Protein AF-A0A916F715-F1 (afdb_monomer_lite)

Foldseek 3Di:
DVVVVVVVVLCCQLVPVDDDPDPVVSVVSVVVD

Radius of gyration: 10.28 Å; chains: 1; bounding box: 27×17×17 Å

Secondary structure (DSSP, 8-state):
-HHHHHHHHHHHHHSTT---SSHHHHHHHHH--

Structure (mmCIF, N/CA/C/O backbone):
data_AF-A0A916F715-F1
#
_entry.id   AF-A0A916F715-F1
#
loop_
_atom_site.group_PDB
_atom_site.id
_atom_site.type_symbol
_atom_site.label_atom_id
_atom_site.label_alt_id
_atom_site.label_comp_id
_atom_site.label_asym_id
_atom_site.label_entity_id
_atom_site.label_seq_id
_atom_site.pdbx_PDB_ins_code
_atom_site.Cartn_x
_atom_site.Cartn_y
_atom_site.Cartn_z
_atom_site.occupancy
_atom_site.B_iso_or_equiv
_atom_site.auth_seq_id
_atom_site.auth_comp_id
_atom_site.auth_asym_id
_atom_site.auth_atom_id
_atom_site.pdbx_PDB_model_num
ATOM 1 N N . ASN A 1 1 ? 17.343 0.981 -8.628 1.00 78.50 1 ASN A N 1
ATOM 2 C CA . ASN A 1 1 ? 16.495 -0.093 -8.072 1.00 78.50 1 ASN A CA 1
ATOM 3 C C . ASN A 1 1 ? 15.100 -0.041 -8.677 1.00 78.50 1 ASN A C 1
ATOM 5 O O . ASN A 1 1 ? 14.420 0.964 -8.515 1.00 78.50 1 ASN A O 1
ATOM 9 N N . LEU A 1 2 ? 14.6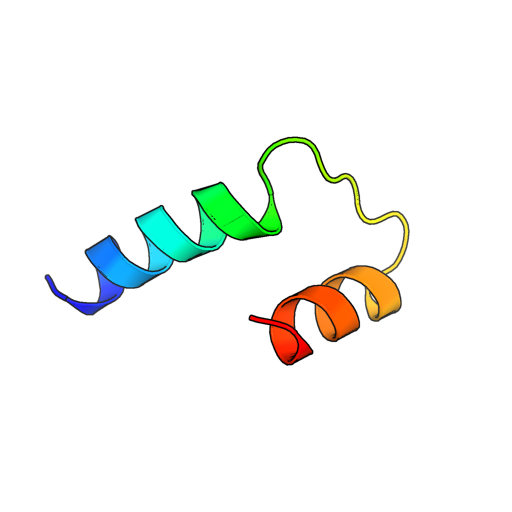87 -1.084 -9.403 1.00 83.06 2 LEU A N 1
ATOM 10 C CA . LEU A 1 2 ? 13.368 -1.152 -10.058 1.00 83.06 2 LEU A CA 1
ATOM 11 C C . LEU A 1 2 ? 12.221 -1.271 -9.044 1.00 83.06 2 LEU A C 1
ATOM 13 O O . LEU A 1 2 ? 11.236 -0.547 -9.149 1.00 83.06 2 LEU A O 1
ATOM 17 N N . ILE A 1 3 ? 12.406 -2.099 -8.015 1.00 87.38 3 ILE A N 1
ATOM 18 C CA . ILE A 1 3 ? 11.437 -2.303 -6.928 1.00 87.38 3 ILE A CA 1
ATOM 19 C C . ILE A 1 3 ? 11.158 -0.996 -6.182 1.00 87.38 3 ILE A C 1
ATOM 21 O O . ILE A 1 3 ? 10.013 -0.626 -5.963 1.00 87.38 3 ILE A O 1
ATOM 25 N N . GLU A 1 4 ? 12.198 -0.243 -5.840 1.00 90.88 4 GLU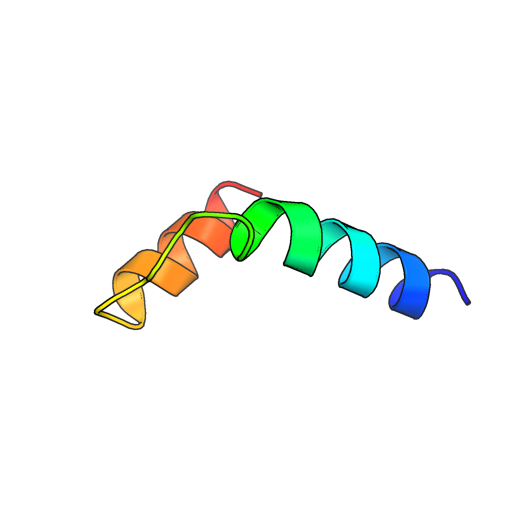 A N 1
ATOM 26 C CA . GLU A 1 4 ? 12.049 1.014 -5.101 1.00 90.88 4 GLU A CA 1
ATOM 27 C C . GLU A 1 4 ? 11.280 2.071 -5.913 1.00 90.88 4 GLU A C 1
ATOM 29 O O . GLU A 1 4 ? 10.432 2.792 -5.388 1.00 90.88 4 GLU A O 1
ATOM 34 N N . ARG A 1 5 ? 11.516 2.107 -7.230 1.00 88.44 5 ARG A N 1
ATOM 35 C CA . ARG A 1 5 ? 10.794 2.973 -8.169 1.00 88.44 5 ARG A CA 1
ATOM 36 C C . ARG A 1 5 ? 9.324 2.571 -8.290 1.00 88.44 5 ARG A C 1
ATOM 38 O O . ARG A 1 5 ? 8.464 3.451 -8.306 1.00 88.44 5 ARG A O 1
ATOM 45 N N . PHE A 1 6 ? 9.053 1.267 -8.316 1.00 87.44 6 PHE A N 1
ATOM 46 C CA . PHE A 1 6 ? 7.704 0.713 -8.292 1.00 87.44 6 PHE A CA 1
ATOM 47 C C . PHE A 1 6 ? 6.961 1.130 -7.018 1.00 87.44 6 PHE A C 1
ATOM 49 O O . PHE A 1 6 ? 5.905 1.741 -7.115 1.00 87.44 6 PHE A O 1
ATOM 56 N N . TRP A 1 7 ? 7.553 0.944 -5.834 1.00 85.75 7 TRP A N 1
ATOM 57 C CA . TRP A 1 7 ? 6.946 1.365 -4.563 1.00 85.75 7 TRP A CA 1
ATOM 58 C C . TRP A 1 7 ? 6.694 2.871 -4.484 1.00 85.75 7 TRP A C 1
ATOM 60 O O . TRP A 1 7 ? 5.687 3.308 -3.927 1.00 85.75 7 TRP A O 1
ATOM 70 N N . LYS A 1 8 ? 7.593 3.682 -5.046 1.00 86.56 8 LYS A N 1
ATOM 71 C CA . LYS A 1 8 ? 7.432 5.140 -5.094 1.00 86.56 8 LYS A CA 1
ATOM 72 C C . LYS A 1 8 ? 6.244 5.548 -5.974 1.00 86.56 8 LYS A C 1
ATOM 74 O O . LYS A 1 8 ? 5.529 6.486 -5.628 1.00 86.56 8 LYS A O 1
ATOM 79 N N . PHE A 1 9 ? 6.018 4.836 -7.079 1.00 86.12 9 PHE A N 1
ATOM 80 C CA . PHE A 1 9 ? 4.879 5.060 -7.969 1.00 86.12 9 PHE A CA 1
ATOM 81 C C . PHE A 1 9 ? 3.573 4.514 -7.382 1.00 86.12 9 PHE A C 1
ATOM 83 O O . PHE A 1 9 ? 2.579 5.232 -7.349 1.00 86.12 9 PHE A O 1
ATOM 90 N N . PHE A 1 10 ? 3.613 3.300 -6.835 1.00 86.00 10 PHE A N 1
ATOM 91 C CA . PHE A 1 10 ? 2.505 2.647 -6.146 1.00 86.00 10 PHE A CA 1
ATOM 92 C C . PHE A 1 10 ? 1.960 3.528 -5.022 1.00 86.00 10 PHE A C 1
ATOM 94 O O . PHE A 1 10 ? 0.793 3.896 -5.037 1.00 86.00 10 PHE A O 1
ATOM 101 N N . LYS A 1 11 ? 2.817 4.018 -4.114 1.00 83.81 11 LYS A N 1
ATOM 102 C CA . LYS A 1 11 ? 2.368 4.918 -3.039 1.00 83.81 11 LYS A CA 1
ATOM 103 C C . LYS A 1 11 ? 1.777 6.224 -3.570 1.00 83.81 11 LYS A C 1
ATOM 105 O O . LYS A 1 11 ? 0.790 6.707 -3.035 1.00 83.81 11 LYS A O 1
ATOM 110 N N . LYS A 1 12 ? 2.344 6.795 -4.636 1.00 84.81 12 LYS A N 1
ATOM 111 C CA . LYS A 1 12 ? 1.805 8.014 -5.259 1.00 84.81 12 LYS A CA 1
ATOM 112 C C . LYS A 1 12 ? 0.452 7.782 -5.947 1.00 84.81 12 LYS A C 1
ATOM 114 O O . LYS A 1 12 ? -0.288 8.732 -6.137 1.00 84.81 12 LYS A O 1
ATOM 119 N N . LYS A 1 13 ? 0.135 6.560 -6.360 1.00 81.12 13 LYS A N 1
ATOM 120 C CA . LYS A 1 13 ? -1.151 6.228 -6.983 1.00 81.12 13 LYS A CA 1
ATOM 121 C C . LYS A 1 13 ? -2.187 5.814 -5.943 1.00 81.12 13 LYS A C 1
ATOM 123 O O . LYS A 1 13 ? -3.280 6.352 -5.962 1.00 81.12 13 LYS A O 1
ATOM 128 N N . THR A 1 14 ? -1.815 4.925 -5.028 1.00 78.06 14 THR A N 1
ATOM 129 C CA . THR A 1 14 ? -2.721 4.321 -4.045 1.00 78.06 14 THR A CA 1
ATOM 130 C C . THR A 1 14 ? -2.964 5.214 -2.825 1.00 78.06 14 THR A C 1
ATOM 132 O O . THR A 1 14 ? -4.067 5.224 -2.306 1.00 78.06 14 THR A O 1
ATOM 135 N N . LEU A 1 15 ? -1.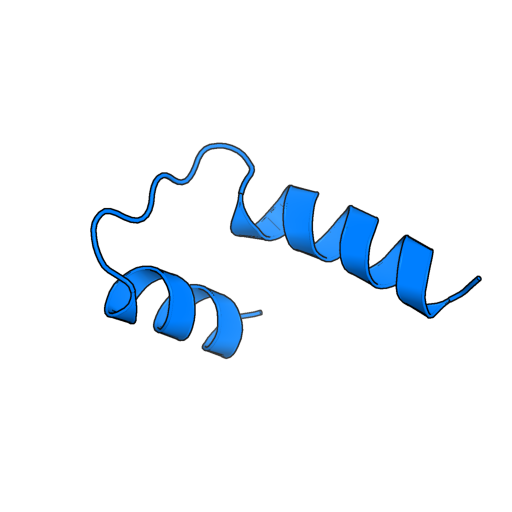971 5.978 -2.346 1.00 76.12 15 LEU A N 1
ATOM 136 C CA . LEU A 1 15 ? -2.099 6.795 -1.119 1.00 76.12 15 LEU A CA 1
ATOM 137 C C . LEU A 1 15 ? -2.299 8.291 -1.387 1.00 76.12 15 LEU A C 1
ATOM 139 O O . LEU A 1 15 ? -2.502 9.067 -0.453 1.00 76.12 15 LEU A O 1
ATOM 143 N N . TYR A 1 16 ? -2.191 8.743 -2.636 1.00 72.25 16 TYR A N 1
ATOM 144 C CA . TYR A 1 16 ? -2.319 10.166 -2.928 1.00 72.25 16 TYR A CA 1
ATOM 145 C C . TYR A 1 16 ? -3.799 10.541 -2.969 1.00 72.25 16 TYR A C 1
ATOM 147 O O . TYR A 1 16 ? -4.505 10.204 -3.911 1.00 72.25 16 TYR A O 1
ATOM 155 N N . ASN A 1 17 ? -4.245 11.249 -1.929 1.00 70.12 17 ASN A N 1
ATOM 156 C CA . ASN A 1 17 ? -5.621 11.723 -1.759 1.00 70.12 17 ASN A CA 1
ATOM 157 C C . ASN A 1 17 ? -6.669 10.618 -1.504 1.00 70.12 17 ASN A C 1
ATOM 159 O O . ASN A 1 17 ? -7.862 10.859 -1.677 1.00 70.12 17 ASN A O 1
ATOM 163 N N . GLN A 1 18 ? -6.242 9.429 -1.070 1.00 71.31 18 GLN A N 1
ATOM 164 C CA . GLN A 1 18 ? -7.145 8.363 -0.635 1.00 71.31 18 GLN A CA 1
ATOM 165 C C . GLN A 1 18 ? -6.798 7.936 0.788 1.00 71.31 18 GLN A C 1
ATOM 167 O O . GLN A 1 18 ? -5.663 7.568 1.093 1.00 71.31 18 GLN A O 1
ATOM 172 N N . TYR A 1 19 ? -7.796 8.021 1.660 1.00 79.19 19 TYR A N 1
ATOM 173 C CA . TYR A 1 19 ? -7.766 7.444 2.992 1.00 79.19 19 TYR A CA 1
ATOM 174 C C . TYR A 1 19 ? -8.614 6.176 2.951 1.00 79.19 19 TYR A C 1
ATOM 176 O O . TYR A 1 19 ? -9.758 6.227 2.512 1.00 79.19 19 TYR A O 1
ATOM 184 N N . PHE A 1 20 ? -8.034 5.051 3.360 1.00 82.50 20 PHE A N 1
ATOM 185 C CA . PHE A 1 20 ? -8.742 3.779 3.453 1.00 82.50 20 PHE A CA 1
ATOM 186 C C . PHE A 1 20 ? -9.070 3.539 4.921 1.00 82.50 20 PHE A C 1
ATOM 188 O O . PHE A 1 20 ? -8.161 3.322 5.727 1.00 82.50 20 PHE A O 1
ATOM 195 N N . GLU A 1 21 ? -10.352 3.612 5.267 1.00 82.38 21 GLU A N 1
ATOM 196 C CA . GLU A 1 21 ? -10.831 3.375 6.632 1.00 82.38 21 GLU A CA 1
ATOM 197 C C . GLU A 1 21 ? -10.692 1.901 7.017 1.00 82.38 21 GLU A C 1
ATOM 199 O O . GLU A 1 21 ? -10.408 1.573 8.172 1.00 82.38 21 GLU A O 1
ATOM 204 N N . THR A 1 22 ? -10.825 1.000 6.041 1.00 87.19 22 THR A N 1
ATOM 205 C CA . THR A 1 22 ? -10.710 -0.440 6.254 1.00 87.19 22 THR A CA 1
ATOM 206 C C . THR A 1 22 ? -9.644 -1.091 5.376 1.00 87.19 22 THR A C 1
ATOM 208 O O . THR A 1 22 ? -9.360 -0.686 4.247 1.00 87.19 22 THR A O 1
ATOM 211 N N . PHE A 1 23 ? -9.068 -2.186 5.883 1.00 85.06 23 PHE A N 1
ATOM 212 C CA . PHE A 1 23 ? -8.117 -3.000 5.122 1.00 85.06 23 PHE A CA 1
ATOM 213 C C . PHE A 1 23 ? -8.731 -3.564 3.830 1.00 85.06 23 PHE A C 1
ATOM 215 O O . PHE A 1 23 ? -8.019 -3.757 2.849 1.00 85.06 23 PHE A O 1
ATOM 222 N N . ALA A 1 24 ? -10.045 -3.805 3.810 1.00 87.69 24 ALA A N 1
ATOM 223 C CA . ALA A 1 24 ? -10.752 -4.279 2.625 1.00 87.69 24 ALA A CA 1
ATOM 224 C C . ALA A 1 24 ? -10.705 -3.254 1.482 1.00 87.69 24 ALA A C 1
ATOM 226 O O . ALA A 1 24 ? -10.446 -3.632 0.342 1.00 87.69 24 ALA A O 1
ATOM 227 N N . GLU A 1 25 ? -10.875 -1.965 1.785 1.00 82.69 25 GLU A N 1
ATOM 228 C CA . GLU A 1 25 ? -10.782 -0.893 0.787 1.00 82.69 25 GLU A CA 1
ATOM 229 C C . GLU A 1 25 ? -9.348 -0.722 0.276 1.00 82.69 25 GLU A C 1
ATOM 2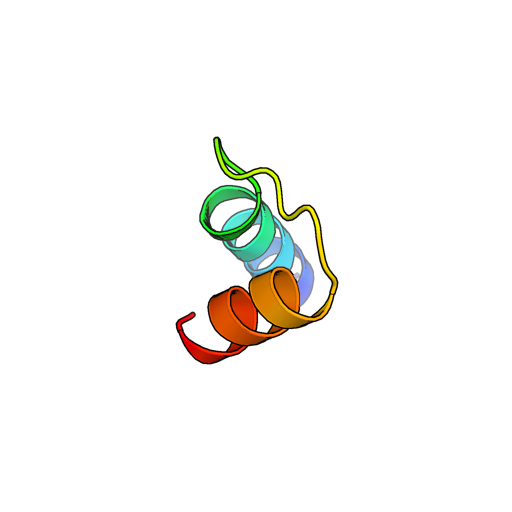31 O O . GLU A 1 25 ? -9.130 -0.564 -0.925 1.00 82.69 25 GLU A O 1
ATOM 236 N N . PHE A 1 26 ? -8.354 -0.847 1.162 1.00 84.12 26 PHE A N 1
ATOM 237 C CA . PHE A 1 26 ? -6.948 -0.864 0.755 1.00 84.12 26 PHE A CA 1
ATOM 238 C C . PHE A 1 26 ? -6.629 -2.062 -0.153 1.00 84.12 26 PHE A C 1
ATOM 240 O O . PHE A 1 26 ? -5.907 -1.920 -1.142 1.00 84.12 26 PHE A O 1
ATOM 247 N N . LYS A 1 27 ? -7.174 -3.243 0.163 1.00 86.25 27 LYS A N 1
ATOM 248 C CA . LYS A 1 27 ? -7.001 -4.456 -0.642 1.00 86.25 27 LYS A CA 1
ATOM 249 C C . LYS A 1 27 ? -7.644 -4.295 -2.020 1.00 86.25 27 LYS A C 1
ATOM 251 O O . LYS A 1 27 ? -6.984 -4.585 -3.010 1.00 86.25 27 LYS A O 1
ATOM 256 N N . ALA A 1 28 ? -8.860 -3.757 -2.089 1.00 86.19 28 ALA A N 1
ATOM 257 C CA . ALA A 1 28 ? -9.530 -3.461 -3.353 1.00 86.19 28 ALA A CA 1
ATOM 258 C C . ALA A 1 28 ? -8.719 -2.477 -4.214 1.00 86.19 28 ALA A C 1
ATOM 260 O O . ALA A 1 28 ? -8.511 -2.728 -5.396 1.00 86.19 28 ALA A O 1
ATOM 261 N N . ALA A 1 29 ? -8.165 -1.418 -3.618 1.00 83.31 29 ALA A N 1
ATOM 262 C CA . ALA A 1 29 ? -7.305 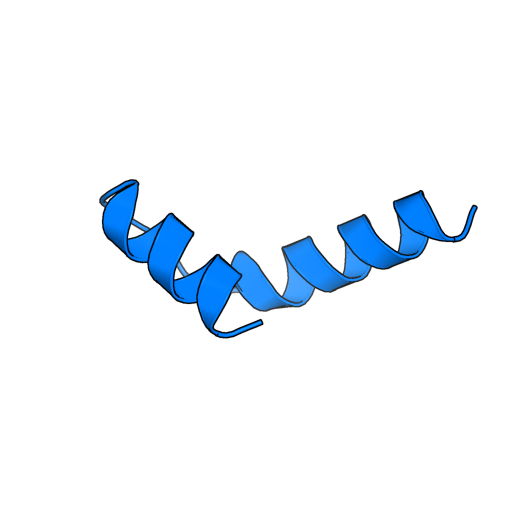-0.476 -4.337 1.00 83.31 29 ALA A CA 1
ATOM 263 C C . ALA A 1 29 ? -5.966 -1.085 -4.795 1.00 83.31 29 ALA A C 1
ATOM 265 O O . ALA A 1 29 ? -5.393 -0.631 -5.782 1.00 83.31 29 ALA A O 1
ATOM 266 N N . CYS A 1 30 ? -5.454 -2.106 -4.096 1.00 83.56 30 CYS A N 1
ATOM 267 C CA . CYS A 1 30 ? -4.313 -2.895 -4.568 1.00 83.56 30 CYS A CA 1
ATOM 268 C C . CYS A 1 30 ? -4.687 -3.838 -5.717 1.00 83.56 30 CYS A C 1
ATOM 270 O O . CYS A 1 30 ? -3.842 -4.092 -6.565 1.00 83.56 30 CYS A O 1
ATOM 272 N N . GLU A 1 31 ? -5.904 -4.387 -5.719 1.00 83.50 31 GLU A N 1
ATOM 273 C CA . GLU A 1 31 ? 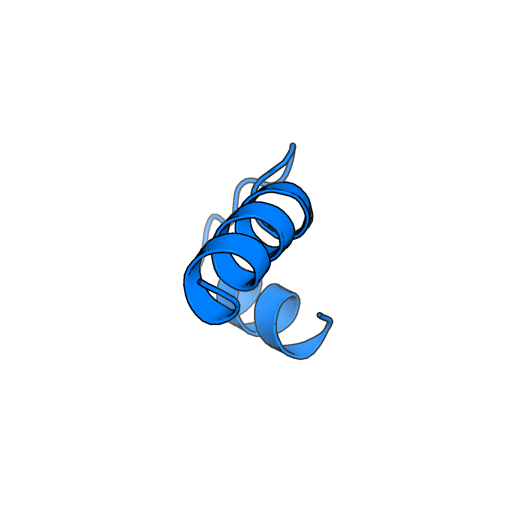-6.400 -5.274 -6.781 1.00 83.50 31 GLU A CA 1
ATOM 274 C C . GLU A 1 31 ? -6.781 -4.501 -8.056 1.00 83.50 31 GLU A C 1
ATOM 276 O O . GLU A 1 31 ? -6.757 -5.073 -9.142 1.00 83.50 31 GLU A O 1
ATOM 281 N N . GLU A 1 32 ? -7.104 -3.210 -7.936 1.00 78.19 32 GLU A N 1
ATOM 282 C CA . GLU A 1 32 ? -7.406 -2.311 -9.061 1.00 78.19 32 GLU A CA 1
ATOM 283 C C . GLU A 1 32 ? -6.152 -1.664 -9.694 1.00 78.19 32 GLU A C 1
ATOM 285 O O . GLU A 1 32 ? -6.227 -1.120 -10.798 1.00 78.19 32 GLU A O 1
ATOM 290 N N . PHE A 1 33 ? -5.001 -1.718 -9.012 1.00 72.12 33 PHE A N 1
ATOM 291 C CA . PHE A 1 33 ? -3.710 -1.216 -9.503 1.00 72.12 33 PHE A CA 1
ATOM 292 C C . PHE A 1 33 ? -3.040 -2.187 -10.485 1.00 72.12 33 PHE A C 1
ATOM 294 O O . PHE A 1 33 ? -2.543 -1.699 -11.529 1.00 72.12 33 PHE A O 1
#

pLDDT: mean 82.47, std 5.23, range [70.12, 90.88]

Sequence (33 aa):
NLIERFWKFFKKKTLYNQYFETFAEFKAACEEF